Protein AF-A0A7S2E8A9-F1 (afdb_monomer_lite)

Organism: NCBI:txid49249

Secondary structure (DSSP, 8-state):
---------SS-BEEEETTT--BSS--B-TT--TTHHHHHHHHHHTTT-TTTTHHHHS--S-SSSHHHHHHHHHHHSTTHHHHHHTT-EEEE-HHHHHHHHHHT--

InterPro domains:
  IPR018483 Carbohydrate kinase, FGGY, conserved site [PS00933] (64-76)
  IPR018484 Carbohydrate kinase FGGY, N-terminal [PF00370] (1-104)
  IPR043129 ATPase, nucleotide binding domain [SSF53067] (1-105)

Structure (mmCIF, N/CA/C/O backbone):
data_AF-A0A7S2E8A9-F1
#
_entry.id   AF-A0A7S2E8A9-F1
#
loop_
_atom_site.group_PDB
_atom_site.id
_atom_site.type_symbol
_atom_site.label_atom_id
_atom_site.label_alt_id
_atom_site.label_comp_id
_atom_site.label_asym_id
_atom_site.label_entity_id
_atom_site.label_seq_id
_atom_site.pdbx_PDB_ins_code
_atom_site.Cartn_x
_atom_site.Cartn_y
_atom_site.Cartn_z
_atom_site.occupancy
_atom_site.B_iso_or_equiv
_atom_site.auth_seq_id
_atom_site.auth_comp_id
_atom_site.auth_asym_id
_atom_site.auth_atom_id
_atom_site.pdbx_PDB_model_num
ATOM 1 N N . VAL A 1 1 ? -18.211 -18.543 18.371 1.00 88.25 1 VAL A N 1
ATOM 2 C CA . VAL A 1 1 ? -17.153 -18.460 17.333 1.00 88.25 1 VAL A CA 1
ATOM 3 C C . VAL A 1 1 ? -15.817 -18.780 17.994 1.00 88.25 1 VAL A C 1
ATOM 5 O O . VAL A 1 1 ? -15.574 -18.230 19.059 1.00 88.25 1 VAL A O 1
ATOM 8 N N . LYS A 1 2 ? -15.021 -19.722 17.462 1.00 97.12 2 LYS A N 1
ATOM 9 C CA . LYS A 1 2 ? -13.725 -20.136 18.057 1.00 97.12 2 LYS A CA 1
ATOM 10 C C . LYS A 1 2 ? -12.521 -19.421 17.433 1.00 97.12 2 LYS A C 1
ATOM 12 O O . LYS A 1 2 ? -11.547 -19.171 18.127 1.00 97.12 2 LYS A O 1
ATOM 17 N N . SER A 1 3 ? -12.609 -19.085 16.152 1.00 97.50 3 SER A N 1
ATOM 18 C CA . SER A 1 3 ? -11.621 -18.310 15.402 1.00 97.50 3 SER A CA 1
ATOM 19 C C . SER A 1 3 ? -12.308 -17.615 14.224 1.00 97.50 3 SER A C 1
ATOM 21 O O . SER A 1 3 ? -13.456 -17.931 13.897 1.00 97.50 3 SER A O 1
ATOM 23 N N . ILE A 1 4 ? -11.609 -16.661 13.611 1.00 97.44 4 ILE A N 1
ATOM 24 C CA . ILE A 1 4 ? -12.028 -15.963 12.393 1.00 97.44 4 ILE A CA 1
ATOM 25 C C . ILE A 1 4 ? -10.897 -16.115 11.375 1.00 97.44 4 ILE A C 1
ATOM 27 O O . ILE A 1 4 ? -9.742 -15.847 11.696 1.00 97.44 4 ILE A O 1
ATOM 31 N N . GLY A 1 5 ? -11.228 -16.567 10.166 1.00 98.00 5 GLY A N 1
ATOM 32 C CA . GLY A 1 5 ? -10.304 -16.594 9.034 1.00 98.00 5 GLY A CA 1
ATOM 33 C C . GLY A 1 5 ? -10.509 -15.367 8.153 1.00 98.00 5 GLY A C 1
ATOM 34 O O . GLY A 1 5 ? -11.650 -15.006 7.867 1.00 98.00 5 GLY A O 1
ATOM 35 N N . ILE A 1 6 ? -9.417 -14.743 7.714 1.00 98.06 6 ILE A N 1
ATOM 36 C CA . ILE A 1 6 ? -9.442 -13.611 6.784 1.00 98.06 6 ILE A CA 1
ATOM 37 C C . ILE A 1 6 ? -8.835 -14.065 5.459 1.00 98.06 6 ILE A C 1
ATOM 39 O O . ILE A 1 6 ? -7.746 -14.633 5.416 1.00 98.06 6 ILE A O 1
ATOM 43 N N . THR A 1 7 ? -9.560 -13.809 4.376 1.00 98.38 7 THR A N 1
ATOM 44 C CA . THR A 1 7 ? -9.066 -13.907 3.004 1.00 98.38 7 THR A CA 1
ATOM 45 C C . THR A 1 7 ? -9.525 -12.675 2.241 1.00 98.38 7 THR A C 1
ATOM 47 O O . THR A 1 7 ? -10.511 -12.034 2.616 1.00 98.38 7 THR A O 1
ATOM 50 N N . ASN A 1 8 ? -8.803 -12.309 1.191 1.00 98.56 8 ASN A N 1
ATOM 51 C CA . ASN A 1 8 ? -9.009 -11.043 0.516 1.00 98.56 8 ASN A CA 1
ATOM 52 C C . ASN A 1 8 ? -8.526 -11.058 -0.929 1.00 98.56 8 ASN A C 1
ATOM 54 O O . ASN A 1 8 ? -7.661 -11.840 -1.322 1.00 98.56 8 ASN A O 1
ATOM 58 N N . GLN A 1 9 ? -9.032 -10.094 -1.700 1.00 97.88 9 GLN A N 1
ATOM 59 C CA . GLN A 1 9 ? -8.359 -9.688 -2.925 1.00 97.88 9 GLN A CA 1
ATOM 60 C C . GLN A 1 9 ? -6.950 -9.184 -2.587 1.00 97.88 9 GLN A C 1
ATOM 62 O O . GLN A 1 9 ? -6.769 -8.309 -1.729 1.00 97.88 9 GLN A O 1
ATOM 67 N N . ARG A 1 10 ? -5.955 -9.772 -3.247 1.00 98.50 10 ARG A N 1
ATOM 68 C CA . ARG A 1 10 ? -4.546 -9.427 -3.068 1.00 98.50 10 ARG A CA 1
ATOM 69 C C . ARG A 1 10 ? -4.211 -8.129 -3.812 1.00 98.50 10 ARG A C 1
ATOM 71 O O . ARG A 1 10 ? -5.072 -7.549 -4.478 1.00 98.50 10 ARG A O 1
ATOM 78 N N . GLU A 1 11 ? -2.991 -7.637 -3.593 1.00 98.44 11 GLU A N 1
ATOM 79 C CA . GLU A 1 11 ? -2.344 -6.446 -4.180 1.00 98.44 11 GLU A CA 1
ATOM 80 C C . GLU A 1 11 ? -3.036 -5.083 -4.001 1.00 98.44 11 GLU A C 1
ATOM 82 O O . GLU A 1 11 ? -2.376 -4.048 -4.109 1.00 98.44 11 GLU A O 1
ATOM 87 N N . THR A 1 12 ? -4.337 -5.052 -3.727 1.00 98.75 12 THR A N 1
ATOM 88 C CA . THR A 1 12 ? -5.109 -3.828 -3.511 1.00 98.75 12 THR A CA 1
ATOM 89 C C . THR A 1 12 ? -4.496 -3.036 -2.363 1.00 98.75 12 THR A C 1
ATOM 91 O O . THR A 1 12 ? -4.369 -3.553 -1.256 1.00 98.75 12 THR A O 1
ATOM 94 N N . THR A 1 13 ? -4.115 -1.792 -2.646 1.00 98.81 13 THR A N 1
ATOM 95 C CA . THR A 1 13 ? -3.336 -0.937 -1.743 1.00 98.81 13 THR A CA 1
ATOM 96 C C . THR A 1 13 ? -4.254 -0.013 -0.958 1.00 98.81 13 THR A C 1
ATOM 98 O O . THR A 1 13 ? -5.041 0.724 -1.559 1.00 98.81 13 THR A O 1
ATOM 101 N N . VAL A 1 14 ? -4.105 -0.011 0.368 1.00 98.75 14 VAL A N 1
ATOM 102 C CA . VAL A 1 14 ? -4.792 0.902 1.289 1.00 98.75 14 VAL A CA 1
ATOM 103 C C . VAL A 1 14 ? -3.757 1.682 2.099 1.00 98.75 14 VAL A C 1
ATOM 105 O O . VAL A 1 14 ? -2.771 1.111 2.569 1.00 98.75 14 VAL A O 1
ATOM 108 N N . LEU A 1 15 ? -4.002 2.983 2.267 1.00 98.62 15 LEU A N 1
ATOM 109 C CA . LEU A 1 15 ? -3.287 3.853 3.198 1.00 98.62 15 LEU A CA 1
ATOM 110 C C . LEU A 1 15 ? -4.284 4.468 4.178 1.00 98.62 15 LEU A C 1
ATOM 112 O O . LEU A 1 15 ? -5.342 4.947 3.765 1.00 98.62 15 LEU A O 1
ATOM 116 N N . TRP A 1 16 ? -3.942 4.472 5.460 1.00 98.56 16 TRP A N 1
ATOM 117 C CA . TRP A 1 16 ? -4.765 5.069 6.509 1.00 98.56 16 TRP A CA 1
ATOM 118 C C . TRP A 1 16 ? -3.906 5.754 7.562 1.00 98.56 16 TRP A C 1
ATOM 120 O O . TRP A 1 16 ? -2.731 5.427 7.730 1.00 98.56 16 TRP A O 1
ATOM 130 N N . ASP A 1 17 ? -4.499 6.714 8.258 1.00 98.06 17 ASP A N 1
ATOM 131 C CA . ASP A 1 17 ? -3.877 7.379 9.394 1.00 98.06 17 ASP A CA 1
ATOM 132 C C . ASP A 1 17 ? -3.731 6.404 10.570 1.00 98.06 17 ASP A C 1
ATOM 134 O O . ASP A 1 17 ? -4.683 5.726 10.966 1.00 98.06 17 ASP A O 1
ATOM 138 N N . ARG A 1 18 ? -2.523 6.314 11.123 1.00 9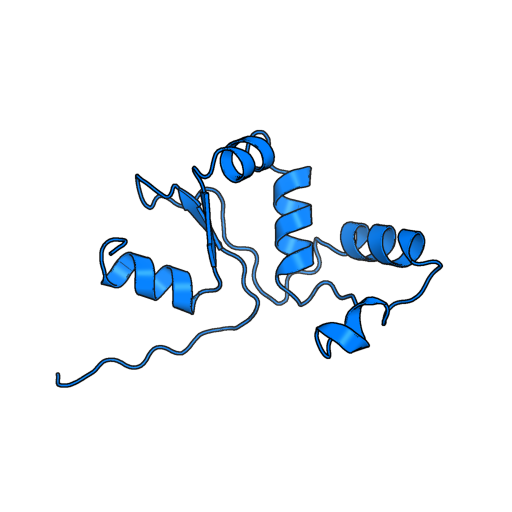7.00 18 ARG A N 1
ATOM 139 C CA . ARG A 1 18 ? -2.164 5.371 12.185 1.00 97.00 18 ARG A CA 1
ATOM 140 C C . ARG A 1 18 ? -2.881 5.659 13.502 1.00 97.00 18 ARG A C 1
ATOM 142 O O . ARG A 1 18 ? -3.076 4.735 14.283 1.00 97.00 18 ARG A O 1
ATOM 149 N N . VAL A 1 19 ? -3.242 6.911 13.770 1.00 95.75 19 VAL A N 1
ATOM 150 C CA . VAL A 1 19 ? -3.864 7.321 15.034 1.00 95.75 19 VAL A CA 1
ATOM 151 C C . VAL A 1 19 ? -5.380 7.258 14.921 1.00 95.75 19 VAL A C 1
ATOM 153 O O . VAL A 1 19 ? -6.037 6.682 15.785 1.00 95.75 19 VAL A O 1
ATOM 156 N N . THR A 1 20 ? -5.946 7.830 13.861 1.00 96.56 20 THR A N 1
ATOM 157 C CA . THR A 1 20 ? -7.404 7.934 13.708 1.00 96.56 20 THR A CA 1
ATOM 158 C C . THR A 1 20 ? -8.015 6.693 13.064 1.00 96.56 20 THR A C 1
ATOM 160 O O . THR A 1 20 ? -9.187 6.393 13.279 1.00 96.56 20 THR A O 1
ATOM 163 N N . GLY A 1 21 ? -7.236 5.941 12.281 1.00 97.00 21 GLY A N 1
ATOM 164 C CA . GLY A 1 21 ? -7.741 4.826 11.486 1.00 97.00 21 GLY A CA 1
ATOM 165 C C . GLY A 1 21 ? -8.579 5.261 10.281 1.00 97.00 21 GLY A C 1
ATOM 166 O O . GLY A 1 21 ? -9.246 4.407 9.686 1.00 97.00 21 GLY A O 1
ATOM 167 N N . GLU A 1 22 ? -8.572 6.552 9.938 1.00 97.81 22 GLU A N 1
ATOM 168 C CA . GLU A 1 22 ? -9.270 7.089 8.771 1.00 97.81 22 GLU A CA 1
ATOM 169 C C . GLU A 1 22 ? -8.480 6.812 7.482 1.00 97.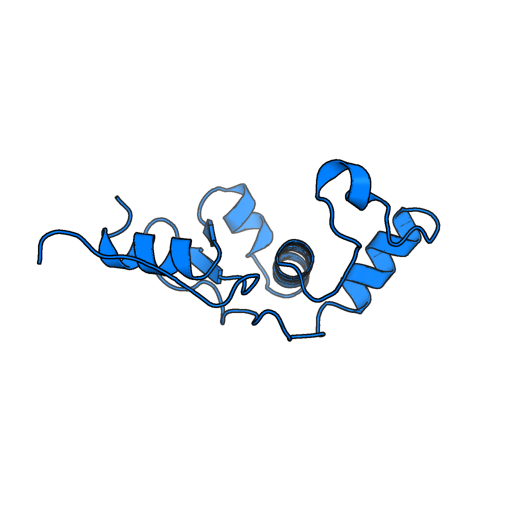81 22 GLU A C 1
ATOM 171 O O . GLU A 1 22 ? -7.254 6.982 7.461 1.00 97.81 22 GLU A O 1
ATOM 176 N N . PRO A 1 23 ? -9.142 6.394 6.386 1.00 98.06 23 PRO A N 1
ATOM 177 C CA . PRO A 1 23 ? -8.487 6.230 5.094 1.00 98.06 23 PRO A CA 1
ATOM 178 C C . PRO A 1 23 ? -7.868 7.547 4.618 1.00 98.06 23 PRO A C 1
ATOM 180 O O . PRO A 1 23 ? -8.535 8.577 4.568 1.00 98.06 23 PRO A O 1
ATOM 183 N N . ALA A 1 24 ? -6.602 7.512 4.204 1.00 97.81 24 ALA A N 1
ATOM 184 C CA . ALA A 1 24 ? -5.926 8.692 3.668 1.00 97.81 24 ALA A CA 1
ATOM 185 C C . ALA A 1 24 ? -6.370 9.015 2.229 1.00 97.81 24 ALA A C 1
ATOM 187 O O . ALA A 1 24 ? -6.242 10.147 1.773 1.00 97.81 24 ALA A O 1
ATOM 188 N N . CYS A 1 25 ? -6.868 8.009 1.503 1.00 97.75 25 CYS A N 1
ATOM 189 C CA . CYS A 1 25 ? -7.397 8.107 0.144 1.00 97.75 25 CYS A CA 1
ATOM 190 C C . CYS A 1 25 ? -8.192 6.833 -0.217 1.00 97.75 25 CYS A C 1
ATOM 192 O O . CYS A 1 25 ? -8.114 5.835 0.510 1.00 97.75 25 CYS A O 1
ATOM 194 N N . PRO A 1 26 ? -8.947 6.819 -1.335 1.00 98.25 26 PRO A N 1
ATOM 195 C CA . PRO A 1 26 ? -9.560 5.595 -1.843 1.00 98.25 26 PRO A CA 1
ATOM 196 C C . PRO A 1 26 ? -8.521 4.515 -2.170 1.00 98.25 26 PRO A C 1
ATOM 198 O O . PRO A 1 26 ? -7.459 4.802 -2.722 1.00 98.25 26 PRO A O 1
ATOM 201 N N . ALA A 1 27 ? -8.859 3.254 -1.891 1.00 98.56 27 ALA A N 1
ATOM 202 C CA . ALA A 1 27 ? -7.997 2.122 -2.213 1.00 98.56 27 ALA A CA 1
ATOM 203 C C . ALA A 1 27 ? -7.757 1.999 -3.728 1.00 98.56 27 ALA A C 1
ATOM 205 O O . ALA A 1 27 ? -8.680 2.145 -4.535 1.00 98.56 27 ALA A O 1
ATOM 206 N N . ILE A 1 28 ? -6.530 1.652 -4.122 1.00 98.69 28 ILE A N 1
ATOM 207 C CA . ILE A 1 28 ? -6.214 1.328 -5.518 1.00 98.69 28 ILE A CA 1
ATOM 208 C C . ILE A 1 28 ? -6.284 -0.190 -5.690 1.00 98.69 28 ILE A C 1
ATOM 210 O O . ILE A 1 28 ? -5.435 -0.925 -5.184 1.00 98.69 28 ILE A O 1
ATOM 214 N N . VAL A 1 29 ? -7.301 -0.651 -6.419 1.00 98.56 29 VAL A N 1
ATOM 215 C CA . VAL A 1 29 ? -7.569 -2.076 -6.679 1.00 98.56 29 VAL A CA 1
ATOM 216 C C . VAL A 1 29 ? -6.481 -2.694 -7.567 1.00 98.56 29 VAL A C 1
ATOM 218 O O . VAL A 1 29 ? -5.874 -2.013 -8.394 1.00 98.56 29 VAL A O 1
ATOM 221 N N . TRP A 1 30 ? -6.220 -3.991 -7.394 1.00 98.31 30 TRP A N 1
ATOM 222 C CA . TRP A 1 30 ? -5.171 -4.755 -8.087 1.00 98.31 30 TRP A CA 1
ATOM 223 C C . TRP A 1 30 ? -5.181 -4.625 -9.618 1.00 98.31 30 TRP A C 1
ATOM 225 O O . TRP A 1 30 ? -4.118 -4.545 -10.226 1.00 98.31 30 TRP A O 1
ATOM 235 N N . ASN A 1 31 ? -6.361 -4.551 -10.240 1.00 97.69 31 ASN A N 1
ATOM 236 C CA . ASN A 1 31 ? -6.528 -4.444 -11.693 1.00 97.69 31 ASN A CA 1
ATOM 237 C C . ASN A 1 31 ? -6.389 -3.009 -12.227 1.00 97.69 31 ASN A C 1
ATOM 239 O O . ASN A 1 31 ? -6.514 -2.784 -13.430 1.00 97.69 31 ASN A O 1
ATOM 243 N N . CYS A 1 32 ? -6.169 -2.022 -11.356 1.00 98.31 32 CYS A N 1
ATOM 244 C CA . CYS A 1 32 ? -6.037 -0.641 -11.780 1.00 98.31 32 CYS A CA 1
ATOM 245 C C . CYS A 1 32 ? -4.696 -0.417 -12.490 1.00 98.31 32 CYS A C 1
ATOM 247 O O . CYS A 1 32 ? -3.633 -0.559 -11.890 1.00 98.31 32 CYS A O 1
ATOM 249 N N . ALA A 1 33 ? -4.758 0.005 -13.753 1.00 98.06 33 ALA A N 1
ATOM 250 C CA . ALA A 1 33 ? -3.585 0.244 -14.590 1.00 98.06 33 ALA A CA 1
ATOM 251 C C . ALA A 1 33 ? -3.037 1.684 -14.524 1.00 98.06 33 ALA A C 1
ATOM 253 O O . ALA A 1 33 ? -2.149 2.026 -15.297 1.00 98.06 33 ALA A O 1
ATOM 254 N N . ARG A 1 34 ? -3.526 2.534 -13.604 1.00 98.31 34 ARG A N 1
ATOM 255 C CA . ARG A 1 34 ? -3.130 3.959 -13.520 1.00 98.31 34 ARG A CA 1
ATOM 256 C C . ARG A 1 34 ? -1.637 4.193 -13.267 1.00 98.31 34 ARG A C 1
ATOM 258 O O . ARG A 1 34 ? -1.158 5.304 -13.419 1.00 98.31 34 ARG A O 1
ATOM 265 N N . THR A 1 35 ? -0.922 3.159 -12.834 1.00 98.31 35 THR A N 1
ATOM 266 C CA . THR A 1 35 ? 0.506 3.207 -12.510 1.00 98.31 35 THR A CA 1
ATOM 267 C C . THR A 1 35 ? 1.392 2.837 -13.701 1.00 98.31 35 THR A C 1
ATOM 269 O O . THR A 1 35 ? 2.560 2.517 -13.505 1.00 98.31 35 THR A O 1
ATOM 272 N N . ALA A 1 36 ? 0.847 2.837 -14.924 1.00 98.31 36 ALA A N 1
ATOM 273 C CA . ALA A 1 36 ? 1.585 2.498 -16.139 1.00 98.31 36 ALA A CA 1
ATOM 274 C C . ALA A 1 36 ? 2.833 3.373 -16.319 1.00 98.31 36 ALA A C 1
ATOM 276 O O . ALA A 1 36 ? 3.913 2.824 -16.526 1.00 98.31 36 ALA A O 1
ATOM 277 N N . ASP A 1 37 ? 2.702 4.688 -16.130 1.00 98.25 37 ASP A N 1
ATOM 278 C CA . ASP A 1 37 ? 3.823 5.630 -16.249 1.00 98.25 37 ASP A CA 1
ATOM 279 C C . ASP A 1 37 ? 4.876 5.372 -15.164 1.00 98.25 37 ASP A C 1
ATOM 281 O O . ASP A 1 37 ? 6.056 5.246 -15.455 1.00 98.25 37 ASP A O 1
ATOM 285 N N . VAL A 1 38 ? 4.445 5.110 -13.924 1.00 98.25 38 VAL A N 1
ATOM 286 C CA . VAL A 1 38 ? 5.351 4.724 -12.826 1.00 98.25 38 VAL A CA 1
ATOM 287 C C . VAL A 1 38 ? 6.135 3.451 -13.154 1.00 98.25 38 VAL A C 1
ATOM 289 O O . VAL A 1 38 ? 7.320 3.348 -12.851 1.00 98.25 38 VAL A O 1
ATOM 292 N N . VAL A 1 39 ? 5.482 2.446 -13.745 1.00 98.19 39 VAL A N 1
ATOM 293 C CA . VAL A 1 39 ? 6.157 1.214 -14.176 1.00 98.19 39 VAL A CA 1
ATOM 294 C C . VAL A 1 39 ? 7.156 1.518 -15.283 1.00 98.19 39 VAL A C 1
ATOM 296 O O . VAL A 1 39 ? 8.268 1.003 -15.227 1.00 98.19 39 VAL A O 1
ATOM 299 N N . HIS A 1 40 ? 6.767 2.329 -16.265 1.00 98.19 40 HIS A N 1
ATOM 300 C CA . HIS A 1 40 ? 7.630 2.734 -17.365 1.00 98.19 40 HIS A CA 1
ATOM 301 C C . HIS A 1 40 ? 8.889 3.437 -16.846 1.00 98.19 40 HIS A C 1
ATOM 303 O O . HIS A 1 40 ? 9.983 2.939 -17.096 1.00 98.19 40 HIS A O 1
ATOM 309 N N . ASP A 1 41 ? 8.735 4.464 -16.009 1.00 97.88 41 ASP A N 1
ATOM 310 C CA . ASP A 1 41 ? 9.845 5.210 -15.412 1.00 97.88 41 ASP A CA 1
ATOM 311 C C . ASP A 1 41 ? 10.795 4.295 -14.631 1.00 97.88 41 ASP A C 1
ATOM 313 O O . ASP A 1 41 ? 12.018 4.405 -14.722 1.00 97.88 41 ASP A O 1
ATOM 317 N N . ILE A 1 42 ? 10.257 3.359 -13.841 1.00 97.25 42 ILE A N 1
ATOM 318 C CA . ILE A 1 42 ? 11.091 2.414 -13.092 1.00 97.25 42 ILE A CA 1
ATOM 319 C C . ILE A 1 42 ? 11.846 1.498 -14.061 1.00 97.25 42 ILE A C 1
ATOM 321 O O . ILE A 1 42 ? 13.050 1.325 -13.904 1.00 97.25 42 ILE A O 1
ATOM 325 N N . VAL A 1 43 ? 11.177 0.930 -15.065 1.00 97.69 43 VAL A N 1
ATOM 326 C CA . VAL A 1 43 ? 11.812 0.053 -16.062 1.00 97.69 43 VAL A CA 1
ATOM 327 C C . VAL A 1 43 ? 12.930 0.786 -16.807 1.00 97.69 43 VAL A C 1
ATOM 329 O O . VAL A 1 43 ? 14.012 0.224 -16.968 1.00 97.69 43 VAL A O 1
ATOM 332 N N . GLU A 1 44 ? 12.717 2.037 -17.215 1.00 98.00 44 GLU A N 1
ATOM 333 C CA . GLU A 1 44 ? 13.749 2.854 -17.862 1.00 98.00 44 GLU A CA 1
ATOM 334 C C . GLU A 1 44 ? 14.950 3.104 -16.943 1.00 98.00 44 GLU A C 1
ATOM 336 O O . GLU A 1 44 ? 16.094 2.921 -17.362 1.00 98.00 44 GLU A O 1
ATOM 341 N N . ASN A 1 45 ? 14.711 3.401 -15.662 1.00 97.31 45 ASN A N 1
ATOM 342 C CA . ASN A 1 45 ? 15.773 3.548 -14.660 1.00 97.31 45 ASN A CA 1
ATOM 343 C C . ASN A 1 45 ? 16.585 2.257 -14.433 1.00 97.31 45 ASN A C 1
ATOM 345 O O . ASN A 1 45 ? 17.722 2.321 -13.966 1.00 97.31 45 ASN A O 1
ATOM 349 N N . PHE A 1 46 ? 16.032 1.093 -14.786 1.00 96.62 46 PHE A N 1
ATOM 350 C CA . PHE A 1 46 ? 16.722 -0.201 -14.791 1.00 96.62 46 PHE A CA 1
ATOM 351 C C . PHE A 1 46 ? 17.191 -0.627 -16.195 1.00 96.62 46 PHE A C 1
ATOM 353 O O . PHE A 1 46 ? 17.380 -1.812 -16.459 1.00 96.62 46 PHE A O 1
ATOM 360 N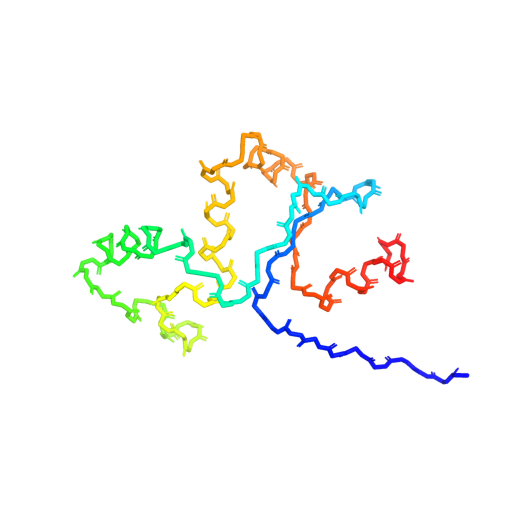 N . GLY A 1 47 ? 17.394 0.323 -17.113 1.00 97.00 47 GLY A N 1
ATOM 361 C CA . GLY A 1 47 ? 17.940 0.049 -18.446 1.00 97.00 47 GLY A CA 1
ATOM 362 C C . GLY A 1 47 ? 16.995 -0.743 -19.353 1.00 97.00 47 GLY A C 1
ATOM 363 O O . GLY A 1 47 ? 17.451 -1.444 -20.253 1.00 97.00 47 GLY A O 1
ATOM 364 N N . GLY A 1 48 ? 15.686 -0.666 -19.107 1.00 96.69 48 GLY A N 1
ATOM 365 C CA . GLY A 1 48 ? 14.670 -1.405 -19.855 1.00 96.69 48 GLY A CA 1
ATOM 366 C C . GLY A 1 48 ? 14.343 -2.792 -19.290 1.00 96.69 48 GLY A C 1
ATOM 367 O O . GLY A 1 48 ? 13.506 -3.491 -19.866 1.00 96.69 48 GLY A O 1
ATOM 368 N N . ASP A 1 49 ? 14.955 -3.205 -18.175 1.00 96.25 49 ASP A N 1
ATOM 369 C CA . ASP A 1 49 ? 14.725 -4.522 -17.575 1.00 96.25 49 ASP A CA 1
ATOM 370 C C . ASP A 1 49 ? 13.412 -4.579 -16.772 1.00 96.25 49 ASP A C 1
ATOM 372 O O . ASP A 1 49 ? 13.292 -4.065 -15.657 1.00 96.25 49 ASP A O 1
ATOM 376 N N . LYS A 1 50 ? 12.411 -5.268 -17.326 1.00 95.44 50 LYS A N 1
ATOM 377 C CA . LYS A 1 50 ? 11.122 -5.507 -16.657 1.00 95.44 50 LYS A CA 1
ATOM 378 C C . LYS A 1 50 ? 11.202 -6.531 -15.524 1.00 95.44 50 LYS A C 1
ATOM 380 O O . LYS A 1 50 ? 10.287 -6.585 -14.704 1.00 95.44 50 LYS A O 1
ATOM 385 N N . ASP A 1 51 ? 12.264 -7.322 -15.444 1.00 97.62 51 ASP A N 1
ATOM 386 C CA . ASP A 1 51 ? 12.477 -8.346 -14.422 1.00 97.62 51 ASP A CA 1
ATOM 387 C C . ASP A 1 51 ? 13.517 -7.922 -13.369 1.00 97.62 51 ASP A C 1
ATOM 389 O O . ASP A 1 51 ? 13.907 -8.739 -12.533 1.00 97.62 51 ASP A O 1
ATOM 393 N N . ALA A 1 52 ? 13.882 -6.634 -13.313 1.00 96.25 52 ALA A N 1
ATOM 394 C CA . ALA A 1 52 ? 14.904 -6.092 -12.409 1.00 96.25 52 ALA A CA 1
ATOM 395 C C . ALA A 1 52 ? 14.729 -6.489 -10.925 1.00 96.25 52 ALA A C 1
ATOM 397 O O . ALA A 1 52 ? 15.700 -6.608 -10.174 1.00 96.25 52 ALA A O 1
ATOM 398 N N . PHE A 1 53 ? 13.489 -6.735 -10.480 1.00 96.06 53 PHE A N 1
ATOM 399 C CA . PHE A 1 53 ? 13.177 -7.168 -9.112 1.00 96.06 53 PHE A CA 1
ATOM 400 C C . PHE A 1 53 ? 12.843 -8.656 -8.967 1.00 96.06 53 PHE A C 1
ATOM 402 O O . PHE A 1 53 ? 12.715 -9.133 -7.835 1.00 96.06 53 PHE A O 1
ATOM 409 N N . ARG A 1 54 ? 12.753 -9.414 -10.065 1.00 96.94 54 ARG A N 1
ATOM 410 C CA . ARG A 1 54 ? 12.273 -10.801 -10.069 1.00 96.94 54 ARG A CA 1
ATOM 411 C C . ARG A 1 54 ? 13.102 -11.707 -9.165 1.00 96.94 54 ARG A C 1
ATOM 413 O O . ARG A 1 54 ? 12.538 -12.531 -8.458 1.00 96.94 54 ARG A O 1
ATOM 420 N N . ASN A 1 55 ? 14.416 -11.507 -9.105 1.00 97.38 55 ASN A N 1
ATOM 421 C CA . ASN A 1 55 ? 15.292 -12.296 -8.232 1.00 97.38 55 ASN A CA 1
ATOM 422 C C . ASN A 1 55 ? 15.012 -12.092 -6.732 1.00 97.38 55 ASN A C 1
ATOM 424 O O . ASN A 1 55 ? 15.308 -12.975 -5.934 1.00 97.38 55 ASN A O 1
ATOM 428 N N . LYS A 1 56 ? 14.454 -10.941 -6.336 1.00 97.12 56 LYS A N 1
ATOM 429 C CA . LYS A 1 56 ? 14.139 -10.627 -4.932 1.00 97.12 56 LYS A CA 1
ATOM 430 C C . LYS A 1 56 ? 12.688 -10.928 -4.577 1.00 97.12 56 LYS A C 1
ATOM 432 O O . LYS A 1 56 ? 12.410 -11.343 -3.459 1.00 97.12 56 LYS A O 1
ATOM 437 N N . THR A 1 57 ? 11.766 -10.670 -5.500 1.00 97.56 57 THR A N 1
ATOM 438 C CA . THR A 1 57 ? 10.321 -10.716 -5.234 1.00 97.56 57 THR A CA 1
ATOM 439 C C . THR A 1 57 ? 9.625 -11.904 -5.891 1.00 97.56 57 THR A C 1
ATOM 441 O O . THR A 1 57 ? 8.507 -12.233 -5.510 1.00 97.56 57 THR A O 1
ATOM 444 N N . GLY A 1 58 ? 10.248 -12.533 -6.891 1.00 97.94 58 GLY A N 1
ATOM 445 C CA . GLY A 1 58 ? 9.614 -13.496 -7.794 1.00 97.94 58 GLY A CA 1
ATOM 446 C C . GLY A 1 58 ? 8.714 -12.856 -8.859 1.00 97.94 58 GLY A C 1
ATOM 447 O O . GLY A 1 58 ? 8.101 -13.577 -9.646 1.00 97.94 58 GLY A O 1
ATOM 448 N N . LEU A 1 59 ? 8.615 -11.522 -8.895 1.00 97.00 59 LEU A N 1
ATOM 449 C CA . LEU A 1 59 ? 7.614 -10.785 -9.666 1.00 97.00 59 LEU A CA 1
ATOM 450 C C . LEU A 1 59 ? 8.269 -9.812 -10.662 1.00 97.00 59 LEU A C 1
ATOM 452 O O . LEU A 1 59 ? 9.265 -9.172 -10.311 1.00 97.00 59 LEU A O 1
ATOM 456 N N . PRO A 1 60 ? 7.700 -9.644 -11.870 1.00 96.44 60 PRO A N 1
ATOM 457 C CA . PRO A 1 60 ? 8.118 -8.597 -12.794 1.00 96.44 60 PRO A CA 1
ATOM 458 C C . PRO A 1 60 ? 7.600 -7.222 -12.347 1.00 96.44 60 PRO A C 1
ATOM 460 O O . PRO A 1 60 ? 6.636 -7.108 -11.581 1.00 96.44 60 PRO A O 1
ATOM 463 N N . LEU A 1 61 ? 8.178 -6.162 -12.904 1.00 97.12 61 LEU A N 1
ATOM 464 C CA . LEU A 1 61 ? 7.606 -4.822 -12.850 1.00 97.12 61 LEU A CA 1
ATOM 465 C C . LEU A 1 61 ? 6.282 -4.791 -13.621 1.00 97.12 61 LEU A C 1
ATOM 467 O O . LEU A 1 61 ? 6.205 -5.138 -14.798 1.00 97.12 61 LEU A O 1
ATOM 471 N N . SER A 1 62 ? 5.213 -4.407 -12.925 1.00 97.50 62 SER A N 1
ATOM 472 C CA . SER A 1 62 ? 3.850 -4.420 -13.453 1.00 97.50 62 SER A CA 1
ATOM 473 C C . SER A 1 62 ? 2.951 -3.457 -12.681 1.00 97.50 62 SER A C 1
ATOM 475 O O . SER A 1 62 ? 3.191 -3.147 -11.509 1.00 97.50 62 SER A O 1
ATOM 477 N N . THR A 1 63 ? 1.869 -3.021 -13.325 1.00 98.19 63 THR A N 1
ATOM 478 C CA . THR A 1 63 ? 0.808 -2.220 -12.700 1.00 98.19 63 THR A CA 1
ATOM 479 C C . THR A 1 63 ? -0.018 -3.024 -11.693 1.00 98.19 63 THR A C 1
ATOM 481 O O . THR A 1 63 ? -0.717 -2.443 -10.865 1.00 98.19 63 THR A O 1
ATOM 484 N N . TYR A 1 64 ? 0.092 -4.356 -11.714 1.00 98.31 64 TYR A N 1
ATOM 485 C CA . TYR A 1 64 ? -0.693 -5.271 -10.884 1.00 98.31 64 TYR A CA 1
ATOM 486 C C . TYR A 1 64 ? -0.355 -5.190 -9.387 1.00 98.31 64 TYR A C 1
ATOM 488 O O . TYR A 1 64 ? -1.258 -5.192 -8.553 1.00 98.31 64 TYR A O 1
ATOM 496 N N . PHE A 1 65 ? 0.922 -5.046 -9.023 1.00 98.38 65 PHE A N 1
ATOM 497 C CA . PHE A 1 65 ? 1.379 -5.164 -7.630 1.00 98.38 65 PHE A CA 1
ATOM 498 C C . PHE A 1 65 ? 1.233 -3.865 -6.819 1.00 98.38 65 PHE A C 1
ATOM 500 O O . PHE A 1 65 ? 0.998 -2.786 -7.365 1.00 98.38 65 PHE A O 1
ATOM 507 N N . SER A 1 66 ? 1.346 -3.962 -5.493 1.00 98.56 66 SER A N 1
ATOM 508 C CA . SER A 1 66 ? 1.081 -2.851 -4.563 1.00 98.56 66 SER A CA 1
ATOM 509 C C . SER A 1 66 ? 2.137 -1.745 -4.577 1.00 98.56 66 SER A C 1
ATOM 511 O O . SER A 1 66 ? 1.813 -0.589 -4.309 1.00 98.56 66 SER A O 1
ATOM 513 N N . ALA A 1 67 ? 3.394 -2.076 -4.892 1.00 97.94 67 ALA A N 1
ATOM 514 C CA 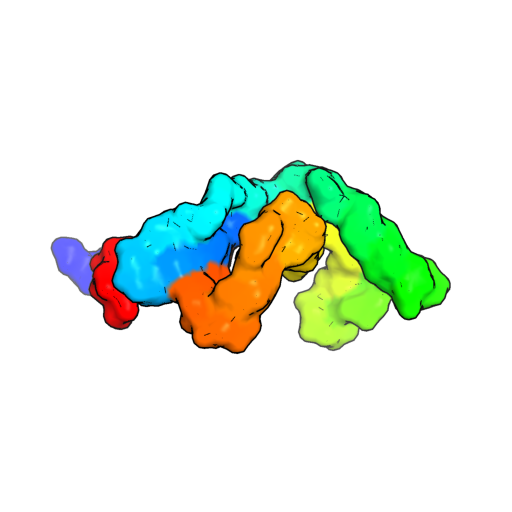. ALA A 1 67 ? 4.510 -1.135 -4.788 1.00 97.94 67 ALA A CA 1
ATOM 515 C C . ALA A 1 67 ? 4.349 0.071 -5.727 1.00 97.94 67 ALA A C 1
ATOM 517 O O . ALA A 1 67 ? 4.492 1.214 -5.303 1.00 97.94 67 ALA A O 1
ATOM 518 N N . THR A 1 68 ? 3.966 -0.163 -6.985 1.00 98.00 68 THR A N 1
ATOM 519 C CA . THR A 1 68 ? 3.772 0.916 -7.968 1.00 98.00 68 THR A CA 1
ATOM 520 C C . THR A 1 68 ? 2.559 1.778 -7.629 1.00 98.00 68 THR A C 1
ATOM 522 O O . THR A 1 68 ? 2.563 2.976 -7.895 1.00 98.00 68 THR A O 1
ATOM 525 N N . LYS A 1 69 ? 1.549 1.207 -6.959 1.00 98.69 69 LYS A N 1
ATOM 526 C CA . LYS A 1 69 ? 0.400 1.951 -6.419 1.00 98.69 69 LYS A CA 1
ATOM 527 C C . LYS A 1 69 ? 0.820 2.886 -5.289 1.00 98.69 69 LYS A C 1
ATOM 529 O O . LYS A 1 69 ? 0.370 4.024 -5.269 1.00 98.69 69 LYS A O 1
ATOM 534 N N . LEU A 1 70 ? 1.704 2.445 -4.391 1.00 98.12 70 LEU A N 1
ATOM 535 C CA . LEU A 1 70 ? 2.266 3.308 -3.346 1.00 98.12 70 LEU A CA 1
ATOM 536 C C . LEU A 1 70 ? 3.073 4.466 -3.933 1.00 98.12 70 LEU A C 1
ATOM 538 O O . LEU A 1 70 ? 2.860 5.610 -3.545 1.00 98.12 70 LEU A O 1
ATOM 542 N N . VAL A 1 71 ? 3.955 4.182 -4.895 1.00 98.06 71 VAL A N 1
ATOM 543 C CA . VAL A 1 71 ? 4.738 5.226 -5.573 1.00 98.06 71 VAL A CA 1
ATOM 544 C C . VAL A 1 71 ? 3.815 6.239 -6.250 1.00 98.06 71 VAL A C 1
ATOM 546 O O . VAL A 1 71 ? 3.979 7.437 -6.035 1.00 98.06 71 VAL A O 1
ATOM 549 N N . TRP A 1 72 ? 2.793 5.771 -6.974 1.00 98.62 72 TRP A N 1
ATOM 550 C CA . TRP A 1 72 ? 1.804 6.648 -7.603 1.00 98.62 72 TRP A CA 1
ATOM 551 C C . TRP A 1 72 ? 1.081 7.525 -6.577 1.00 98.62 72 TRP A C 1
ATOM 553 O O . TRP A 1 72 ? 0.969 8.730 -6.778 1.00 98.62 72 TRP A O 1
ATOM 563 N N . LEU A 1 73 ? 0.639 6.956 -5.450 1.00 98.44 73 LEU A N 1
ATOM 564 C CA . LEU A 1 73 ? -0.025 7.711 -4.382 1.00 98.44 73 LEU A CA 1
ATOM 565 C C . LEU A 1 73 ? 0.879 8.815 -3.821 1.00 98.44 73 LEU A C 1
ATOM 567 O O . LEU A 1 73 ? 0.427 9.941 -3.655 1.00 98.44 73 LEU A O 1
ATOM 571 N N . PHE A 1 74 ? 2.160 8.525 -3.591 1.00 98.12 74 PHE A N 1
ATOM 572 C CA . PHE A 1 74 ? 3.121 9.518 -3.101 1.00 98.12 74 PHE A CA 1
ATOM 573 C C . PHE A 1 74 ? 3.488 10.597 -4.123 1.00 98.12 74 PHE A C 1
ATOM 575 O O . PHE A 1 74 ? 3.947 11.662 -3.721 1.00 98.12 74 PHE A O 1
ATOM 582 N N . GLN A 1 75 ? 3.322 10.329 -5.418 1.00 97.62 75 GLN A N 1
ATOM 583 C CA . GLN A 1 75 ? 3.550 11.301 -6.490 1.00 97.62 75 GLN A CA 1
ATOM 584 C C . GLN A 1 75 ? 2.319 12.164 -6.793 1.00 97.62 75 GLN A C 1
ATOM 586 O O . GLN A 1 75 ? 2.479 13.266 -7.301 1.00 97.62 75 GLN A O 1
ATOM 591 N N . ASN A 1 76 ? 1.109 11.662 -6.520 1.00 97.75 76 ASN A N 1
ATOM 592 C CA . ASN A 1 76 ? -0.142 12.269 -6.995 1.00 97.75 76 ASN A CA 1
ATOM 593 C C . ASN A 1 76 ? -1.055 12.794 -5.878 1.00 97.75 76 ASN A C 1
ATOM 595 O O . ASN A 1 76 ? -2.043 13.461 -6.177 1.00 97.75 76 ASN A O 1
ATOM 599 N N . ILE A 1 77 ? -0.785 12.470 -4.611 1.00 97.31 77 ILE A N 1
ATOM 600 C CA . ILE A 1 77 ? -1.558 12.973 -3.473 1.00 97.31 77 ILE A CA 1
ATOM 601 C C . ILE A 1 77 ? -0.640 13.806 -2.586 1.00 97.31 77 ILE A C 1
ATOM 603 O O . ILE A 1 77 ? 0.255 13.278 -1.917 1.00 97.31 77 ILE A O 1
ATOM 607 N N . ASP A 1 78 ? -0.898 15.110 -2.574 1.00 97.31 78 ASP A N 1
ATOM 608 C CA . ASP A 1 78 ? -0.118 16.086 -1.821 1.00 97.31 78 ASP A CA 1
ATOM 609 C C . ASP A 1 78 ? -0.054 15.744 -0.327 1.00 97.31 78 ASP A C 1
ATOM 611 O O . ASP A 1 78 ? -1.020 15.285 0.287 1.00 97.31 78 ASP A O 1
ATOM 615 N N . GLY A 1 79 ? 1.127 15.934 0.262 1.00 97.06 79 GLY A N 1
ATOM 616 C CA . GLY A 1 79 ? 1.399 15.671 1.679 1.00 97.06 79 GLY A CA 1
ATOM 617 C C . GLY A 1 79 ? 1.483 14.189 2.068 1.00 97.06 79 GLY A C 1
ATOM 618 O O . GLY A 1 79 ? 2.027 13.868 3.122 1.00 97.06 79 GLY A O 1
ATOM 619 N N . LEU A 1 80 ? 1.025 13.249 1.233 1.00 97.31 80 LEU A N 1
ATOM 620 C CA . LEU A 1 80 ? 0.971 11.830 1.605 1.00 97.31 80 LEU A CA 1
ATOM 621 C C . LEU A 1 80 ? 2.361 11.227 1.851 1.00 97.31 80 LEU A C 1
ATOM 623 O O . LEU A 1 80 ? 2.544 10.433 2.774 1.00 97.31 80 LEU A O 1
ATOM 627 N N . LYS A 1 81 ? 3.349 11.625 1.041 1.00 97.88 81 LYS A N 1
ATOM 628 C CA . LYS A 1 81 ? 4.743 11.184 1.181 1.00 97.88 81 LYS A CA 1
ATOM 629 C C . LYS A 1 81 ? 5.366 11.660 2.495 1.00 97.88 81 LYS A C 1
ATOM 631 O O . LYS A 1 81 ? 6.005 10.866 3.177 1.00 97.88 81 LYS A O 1
ATOM 636 N N . GLU A 1 82 ? 5.158 12.925 2.849 1.00 98.38 82 GLU A N 1
ATOM 637 C CA . GLU A 1 82 ? 5.682 13.520 4.083 1.00 98.38 82 GLU A CA 1
ATOM 638 C C . GLU A 1 82 ? 5.058 12.858 5.315 1.00 98.38 82 GLU A C 1
ATOM 640 O O . GLU A 1 82 ? 5.772 12.359 6.180 1.00 98.38 82 GLU A O 1
ATOM 645 N N . ARG A 1 83 ? 3.727 12.716 5.337 1.00 98.00 83 ARG A N 1
ATOM 646 C CA . ARG A 1 83 ? 3.013 12.015 6.416 1.00 98.00 83 ARG A CA 1
ATOM 647 C C . ARG A 1 83 ? 3.489 10.570 6.587 1.00 98.00 83 ARG A C 1
ATOM 649 O O . ARG A 1 83 ? 3.661 10.095 7.708 1.00 98.00 83 ARG A O 1
ATOM 656 N N . ALA A 1 84 ? 3.745 9.858 5.484 1.00 97.69 84 ALA A N 1
ATOM 657 C CA . ALA A 1 84 ? 4.321 8.514 5.538 1.00 97.69 84 ALA A CA 1
ATOM 658 C C . ALA A 1 84 ? 5.738 8.510 6.141 1.00 97.69 84 ALA A C 1
ATOM 660 O O . ALA A 1 84 ? 6.039 7.649 6.967 1.00 97.69 84 ALA A O 1
ATOM 661 N N . GLN A 1 85 ? 6.591 9.471 5.769 1.00 97.81 85 GLN A N 1
ATOM 662 C CA . GLN A 1 85 ? 7.945 9.625 6.319 1.00 97.81 85 GLN A CA 1
ATOM 663 C C . GLN A 1 85 ? 7.937 9.983 7.812 1.00 97.81 85 GLN A C 1
ATOM 665 O O . GLN A 1 85 ? 8.783 9.488 8.554 1.00 97.81 85 GLN A O 1
ATOM 670 N N . ASN A 1 86 ? 6.941 10.747 8.265 1.00 98.25 86 ASN A N 1
ATOM 671 C CA . ASN A 1 86 ? 6.710 11.064 9.678 1.00 98.25 86 ASN A CA 1
ATOM 672 C C . ASN A 1 86 ? 6.128 9.883 10.479 1.00 98.25 86 ASN A C 1
ATOM 674 O O . ASN A 1 86 ? 5.944 9.981 11.691 1.00 98.25 86 ASN A O 1
ATOM 678 N N . GLY A 1 87 ? 5.823 8.755 9.827 1.00 97.75 87 GLY A N 1
ATOM 679 C CA . GLY A 1 87 ? 5.242 7.579 10.473 1.00 97.75 87 GLY A CA 1
ATOM 680 C C . GLY A 1 87 ? 3.761 7.724 10.834 1.00 97.75 87 GLY A C 1
ATOM 681 O O . GLY A 1 87 ? 3.239 6.897 11.583 1.00 97.75 87 GLY A O 1
ATOM 682 N N . GLU A 1 88 ? 3.076 8.733 10.294 1.00 98.31 88 GLU A N 1
ATOM 683 C CA . GLU A 1 88 ? 1.654 9.002 10.545 1.00 98.31 88 GLU A CA 1
ATOM 684 C C . GLU A 1 88 ? 0.734 8.048 9.782 1.00 98.31 88 GLU A C 1
ATOM 686 O O . GLU A 1 88 ? -0.428 7.885 10.142 1.00 98.31 88 GLU A O 1
ATOM 691 N N . LEU A 1 89 ? 1.237 7.412 8.721 1.00 98.31 89 LEU A N 1
ATOM 692 C CA . LEU A 1 89 ? 0.455 6.513 7.879 1.00 98.31 89 LEU A CA 1
ATOM 693 C C . LEU A 1 89 ? 0.823 5.044 8.101 1.00 98.31 89 LEU A C 1
ATOM 695 O O . LEU A 1 89 ? 1.973 4.667 8.355 1.00 98.31 89 LEU A O 1
ATOM 699 N N . CYS A 1 90 ? -0.185 4.198 7.951 1.00 98.31 90 CYS A N 1
ATOM 700 C CA . CYS A 1 90 ? -0.051 2.763 7.789 1.00 98.31 90 CYS A CA 1
ATOM 701 C C . CYS A 1 90 ? -0.335 2.384 6.333 1.00 98.31 90 CYS A C 1
ATOM 703 O O . CYS A 1 90 ? -1.195 2.974 5.677 1.00 98.31 90 CYS A O 1
ATOM 705 N N . PHE A 1 91 ? 0.386 1.374 5.853 1.00 98.44 91 PHE A N 1
ATOM 706 C CA . PHE A 1 91 ? 0.138 0.711 4.580 1.00 98.44 91 PHE A CA 1
ATOM 707 C C . PHE A 1 91 ? -0.269 -0.733 4.830 1.00 98.44 91 PHE A C 1
ATOM 709 O O . PHE A 1 91 ? 0.284 -1.400 5.704 1.00 98.44 91 PHE A O 1
ATOM 716 N N . GLY A 1 92 ? -1.187 -1.226 4.008 1.00 98.44 92 GLY A N 1
ATOM 717 C CA . GLY A 1 92 ? -1.520 -2.634 3.977 1.00 98.44 92 GLY A CA 1
ATOM 718 C C . GLY A 1 92 ? -2.326 -3.023 2.749 1.00 98.44 92 GLY A C 1
ATOM 719 O O . GLY A 1 92 ? -2.954 -2.192 2.084 1.00 98.44 92 GLY A O 1
ATOM 720 N N . THR A 1 93 ? -2.321 -4.323 2.479 1.00 98.69 93 THR A N 1
ATOM 721 C CA . THR A 1 93 ? -3.349 -4.973 1.669 1.00 98.69 93 THR A CA 1
ATOM 722 C C . THR A 1 93 ? -4.637 -5.141 2.484 1.00 98.69 93 THR A C 1
ATOM 724 O O . THR A 1 93 ? -4.698 -4.812 3.672 1.00 98.69 93 THR A O 1
ATOM 727 N N . ILE A 1 94 ? -5.710 -5.612 1.844 1.00 98.75 94 ILE A N 1
ATOM 728 C CA . ILE A 1 94 ? -7.049 -5.671 2.456 1.00 98.75 94 ILE A CA 1
ATOM 729 C C . ILE A 1 94 ? -7.085 -6.490 3.756 1.00 98.75 94 ILE A C 1
ATOM 731 O O . ILE A 1 94 ? -7.782 -6.102 4.685 1.00 98.75 94 ILE A O 1
ATOM 735 N N . ASP A 1 95 ? -6.327 -7.577 3.867 1.00 98.62 95 ASP A N 1
ATOM 736 C CA . ASP A 1 95 ? -6.173 -8.352 5.105 1.00 98.62 95 ASP A CA 1
ATOM 737 C C . ASP A 1 95 ? -5.633 -7.511 6.264 1.00 98.62 95 ASP A C 1
ATOM 739 O O . ASP A 1 95 ? -6.188 -7.554 7.362 1.00 98.62 95 ASP A O 1
ATOM 743 N N . SER A 1 96 ? -4.600 -6.704 6.021 1.00 98.50 96 SER A N 1
ATOM 744 C CA . SER A 1 96 ? -4.003 -5.837 7.038 1.00 98.50 96 SER A CA 1
ATOM 745 C C . SER A 1 96 ? -4.977 -4.735 7.460 1.00 98.50 96 SER A C 1
ATOM 747 O O . SER A 1 96 ? -5.128 -4.471 8.651 1.00 98.50 96 SER A O 1
ATOM 749 N N . TRP A 1 97 ? -5.700 -4.143 6.502 1.00 98.56 97 TRP A N 1
ATOM 750 C CA . TRP A 1 97 ? -6.750 -3.159 6.780 1.00 98.56 97 TRP A CA 1
ATOM 751 C C . TRP A 1 97 ? -7.897 -3.753 7.607 1.00 98.56 97 TRP A C 1
ATOM 753 O O . TRP A 1 97 ? -8.298 -3.180 8.618 1.00 98.5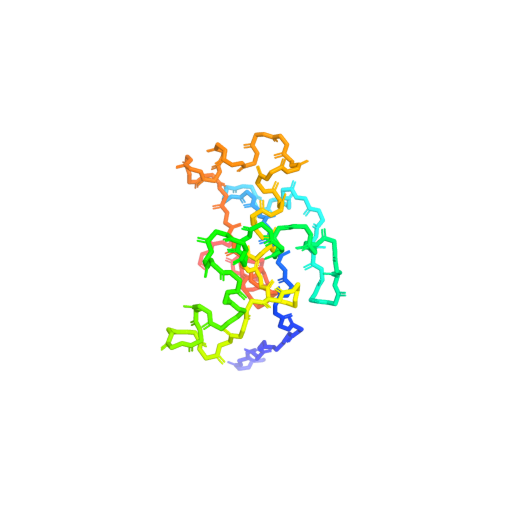6 97 TRP A O 1
ATOM 763 N N . LEU A 1 98 ? -8.415 -4.919 7.210 1.00 98.44 98 LEU A N 1
ATOM 764 C CA . LEU A 1 98 ? -9.484 -5.596 7.944 1.00 98.44 98 LEU A CA 1
ATOM 765 C C . LEU A 1 98 ? -9.023 -5.989 9.345 1.00 98.44 98 LEU A C 1
ATOM 767 O O . LEU A 1 98 ? -9.752 -5.750 10.303 1.00 98.44 98 LEU A O 1
ATOM 771 N N . THR A 1 99 ? -7.810 -6.527 9.479 1.00 97.94 99 THR A N 1
ATOM 772 C CA . THR A 1 99 ? -7.225 -6.868 10.782 1.00 97.94 99 THR A CA 1
ATOM 773 C C . THR A 1 99 ? -7.137 -5.627 11.664 1.00 97.94 99 THR A C 1
ATOM 775 O O . THR A 1 99 ? -7.670 -5.639 12.768 1.00 97.94 99 THR A O 1
ATOM 778 N N . TRP A 1 100 ? -6.598 -4.519 11.146 1.00 97.94 100 TRP A N 1
ATOM 779 C CA . TRP A 1 100 ? -6.521 -3.245 11.863 1.00 97.94 100 TRP A CA 1
ATOM 780 C C . TRP A 1 100 ? -7.891 -2.762 12.357 1.00 97.94 100 TRP A C 1
ATOM 782 O O . TRP A 1 100 ? -8.042 -2.384 13.520 1.00 97.94 100 TRP A O 1
ATOM 792 N N . LYS A 1 101 ? -8.916 -2.790 11.495 1.00 97.69 101 LYS A N 1
ATOM 793 C CA . LYS A 1 101 ? -10.273 -2.357 11.867 1.00 97.69 101 LYS A CA 1
ATOM 794 C C . LYS A 1 101 ? -10.935 -3.297 12.871 1.00 97.69 101 LYS A C 1
ATOM 796 O O . LYS A 1 101 ? -11.658 -2.816 13.737 1.00 97.69 101 LYS A O 1
ATOM 801 N N . LEU A 1 102 ? -10.687 -4.601 12.777 1.00 97.56 102 LEU A N 1
ATOM 802 C CA . LEU A 1 102 ? -11.251 -5.600 13.686 1.00 97.56 102 LEU A CA 1
ATOM 803 C C . LEU A 1 102 ? -10.590 -5.584 15.071 1.00 97.56 102 LEU A C 1
ATOM 805 O O . LEU A 1 102 ? -11.262 -5.901 16.050 1.00 97.56 102 LEU A O 1
ATOM 809 N N . THR A 1 103 ? -9.312 -5.207 15.173 1.00 96.81 103 THR A N 1
ATOM 810 C CA . THR A 1 103 ? -8.593 -5.134 16.457 1.00 96.81 103 THR A CA 1
ATOM 811 C C . THR A 1 103 ? -8.568 -3.737 17.077 1.00 96.81 103 THR A C 1
ATOM 813 O O . THR A 1 103 ? -8.124 -3.572 18.212 1.00 96.81 103 THR A O 1
ATOM 816 N N . GLY A 1 104 ? -9.056 -2.719 16.360 1.00 95.06 104 GLY A N 1
ATOM 817 C CA . GLY A 1 104 ? -8.970 -1.326 16.801 1.00 95.06 104 GLY A CA 1
ATOM 818 C C . GLY A 1 104 ? -7.534 -0.791 16.796 1.00 95.06 104 GLY A C 1
ATOM 819 O O . GLY A 1 104 ? -7.190 0.022 17.651 1.00 95.06 104 GLY A O 1
ATOM 820 N N . GLY A 1 105 ? -6.699 -1.270 15.867 1.00 91.19 105 GLY A N 1
ATOM 821 C CA . GLY A 1 105 ? -5.302 -0.850 15.715 1.00 91.19 105 GLY A CA 1
ATOM 822 C C . GLY A 1 105 ? -4.343 -1.399 16.772 1.00 91.19 105 GLY A C 1
ATOM 823 O O . GLY A 1 105 ? -3.313 -0.781 17.036 1.00 91.19 105 GLY A O 1
ATOM 824 N N . LYS A 1 106 ? -4.694 -2.529 17.392 1.00 78.31 106 LYS A N 1
ATOM 825 C CA . LYS A 1 106 ? -3.900 -3.216 18.420 1.00 78.31 106 LYS A CA 1
ATOM 826 C C . LYS A 1 106 ? -3.491 -4.615 17.988 1.00 78.31 106 LYS A C 1
ATOM 828 O O . LY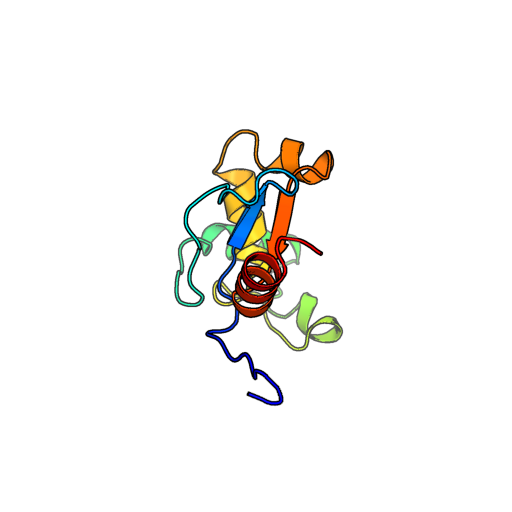S A 1 106 ? -4.229 -5.211 17.168 1.00 78.31 106 LYS A O 1
#

Foldseek 3Di:
DPDDDDDDQPQWKWKAFLPPLHTPDDIDHQPDQPLVVVLVVVCVVVVNAQCPCCVPPVDGRGSRHNPSVVVCCCVPPPPPVVCVVVVRMDMDDPRVSVVCVVVVSD

pLDDT: mean 97.47, std 2.3, range [78.31, 98.81]

Radius of gyration: 15.38 Å; chains: 1; bounding box: 35×36×38 Å

Sequence (106 aa):
VKSIGITNQRETTVLWDRVTGEPACPAIVWNCARTADVVHDIVENFGGDKDAFRNKTGLPLSTYFSATKLVWLFQNIDGLKERAQNGELCFGTIDSWLTWKLTGGK